Protein AF-A0A257CMU7-F1 (afdb_monomer_lite)

pLDDT: mean 89.23, std 14.99, range [41.25, 98.81]

Secondary structure (DSSP, 8-state):
-BHHHHHHHHHT--GGGEEEEEPPHHHHHHHHHTT--HHHHHHEEETTSTT-TT-TTSPPPSEEEEEETTEEEEEEEEEEEEEEEEHHHHS-HHHHHHHHHTTPPPPEEEEEEEEE---TTTTPBEESSSTT-TT--EEETTSTTGGG-EEPPPGGGTHHHHTT--

Structure (mmCIF, N/CA/C/O backbone):
data_AF-A0A257CMU7-F1
#
_entry.id   AF-A0A257CMU7-F1
#
loop_
_atom_site.group_PDB
_atom_site.id
_atom_site.type_symbol
_atom_site.label_atom_id
_atom_site.label_alt_id
_atom_site.label_comp_id
_atom_site.label_asym_id
_atom_site.label_entity_id
_atom_site.label_seq_id
_atom_site.pdbx_PDB_ins_code
_atom_site.Cartn_x
_atom_site.Cartn_y
_atom_site.Cartn_z
_atom_site.occupancy
_atom_site.B_iso_or_equiv
_atom_site.auth_seq_id
_atom_site.auth_comp_id
_atom_site.auth_asym_id
_atom_site.auth_atom_id
_atom_site.pdbx_PDB_model_num
ATOM 1 N N . MET A 1 1 ? -14.758 2.345 15.480 1.00 87.31 1 MET A N 1
ATOM 2 C CA . MET A 1 1 ? -13.344 2.499 15.888 1.00 87.31 1 MET A CA 1
ATOM 3 C C . MET A 1 1 ? -12.559 3.009 14.691 1.00 87.31 1 MET A C 1
ATOM 5 O O . MET A 1 1 ? -12.845 2.540 13.590 1.00 87.31 1 MET A O 1
ATOM 9 N N . GLN A 1 2 ? -11.647 3.972 14.867 1.00 94.06 2 GLN A N 1
ATOM 10 C CA . GLN A 1 2 ? -10.836 4.467 13.749 1.00 94.06 2 GLN A CA 1
ATOM 11 C C . GLN A 1 2 ? -9.839 3.395 13.312 1.00 94.06 2 GLN A C 1
ATOM 13 O O . GLN A 1 2 ? -9.187 2.763 14.143 1.00 94.06 2 GLN A O 1
ATOM 18 N N . LEU A 1 3 ? -9.734 3.173 12.004 1.00 95.38 3 LEU A N 1
ATOM 19 C CA . LEU A 1 3 ? -8.920 2.100 11.442 1.00 95.38 3 LEU A CA 1
ATOM 20 C C . LEU A 1 3 ? -7.435 2.309 11.747 1.00 95.38 3 LEU A C 1
ATOM 22 O O . LEU A 1 3 ? -6.762 1.383 12.185 1.00 95.38 3 LEU A O 1
ATOM 26 N N . ALA A 1 4 ? -6.925 3.523 11.537 1.00 96.19 4 ALA A N 1
ATOM 27 C CA . ALA A 1 4 ? -5.516 3.820 11.772 1.00 96.19 4 ALA A CA 1
ATOM 28 C C . ALA A 1 4 ? -5.125 3.652 13.251 1.00 96.19 4 ALA A C 1
ATOM 30 O O . ALA A 1 4 ? -4.049 3.136 13.536 1.00 96.19 4 ALA A O 1
ATOM 31 N N . GLU A 1 5 ? -6.007 4.026 14.182 1.00 96.75 5 GLU A N 1
ATOM 32 C CA . GLU A 1 5 ? -5.788 3.855 15.625 1.00 96.75 5 GLU A CA 1
ATOM 33 C C . GLU A 1 5 ? -5.772 2.380 16.029 1.00 96.75 5 GLU A C 1
ATOM 35 O O . GLU A 1 5 ? -4.857 1.958 16.735 1.00 96.75 5 GLU A O 1
ATOM 40 N N . LEU A 1 6 ? -6.725 1.583 15.526 1.00 96.81 6 LEU A N 1
ATOM 41 C CA . LEU A 1 6 ? -6.734 0.134 15.739 1.00 96.81 6 LEU A CA 1
ATOM 42 C C . LEU A 1 6 ? -5.406 -0.488 15.291 1.00 96.81 6 LEU A C 1
ATOM 44 O O . LEU A 1 6 ? -4.767 -1.218 16.044 1.00 96.81 6 LEU A O 1
ATOM 48 N N . ILE A 1 7 ? -4.973 -0.175 14.069 1.00 97.88 7 ILE A N 1
ATOM 49 C CA . ILE A 1 7 ? -3.753 -0.748 13.496 1.00 97.88 7 ILE A CA 1
ATOM 50 C C . ILE A 1 7 ? -2.509 -0.261 14.246 1.00 97.88 7 ILE A C 1
ATOM 52 O O . ILE A 1 7 ? -1.597 -1.052 14.482 1.00 97.88 7 ILE A O 1
ATOM 56 N N . ALA A 1 8 ? -2.473 1.005 14.668 1.00 97.56 8 ALA A N 1
ATOM 57 C CA . ALA A 1 8 ? -1.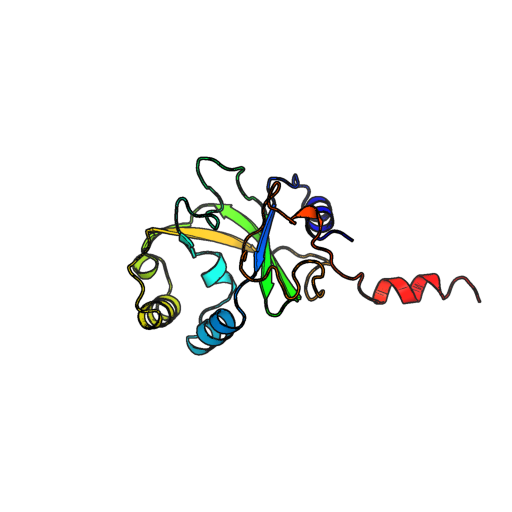395 1.538 15.499 1.00 97.56 8 ALA A CA 1
ATOM 58 C C . ALA A 1 8 ? -1.274 0.786 16.827 1.00 97.56 8 ALA A C 1
ATOM 60 O O . ALA A 1 8 ? -0.163 0.434 17.224 1.00 97.56 8 ALA A O 1
ATOM 61 N N . GLN A 1 9 ? -2.402 0.495 17.479 1.00 97.25 9 GLN A N 1
ATOM 62 C CA . GLN A 1 9 ? -2.438 -0.260 18.727 1.00 97.25 9 GLN A CA 1
ATOM 63 C C . GLN A 1 9 ? -1.992 -1.715 18.528 1.00 97.25 9 GLN A C 1
ATOM 65 O O . GLN A 1 9 ? -1.127 -2.189 19.262 1.00 97.25 9 GLN A O 1
ATOM 70 N N . GLU A 1 10 ? -2.545 -2.417 17.534 1.00 97.25 10 GLU A N 1
ATOM 71 C CA . GLU A 1 10 ? -2.211 -3.823 17.258 1.00 97.25 10 GLU A CA 1
ATOM 72 C C . GLU A 1 10 ? -0.744 -4.001 16.840 1.00 97.25 10 GLU A C 1
ATOM 74 O O . GLU A 1 10 ? -0.099 -4.979 17.218 1.00 97.25 10 GLU A O 1
ATOM 79 N N . CYS A 1 11 ? -0.204 -3.056 16.067 1.00 96.69 11 CYS A N 1
ATOM 80 C CA . CYS A 1 11 ? 1.139 -3.160 15.497 1.00 96.69 11 CYS A CA 1
ATOM 81 C C . CYS A 1 11 ? 2.215 -2.417 16.298 1.00 96.69 11 CYS A C 1
ATOM 83 O O . CYS A 1 11 ? 3.391 -2.538 15.952 1.00 96.69 11 CYS A O 1
ATOM 85 N N . GLN A 1 12 ? 1.831 -1.652 17.326 1.00 97.25 12 GLN A N 1
ATOM 86 C CA . GLN A 1 12 ? 2.715 -0.809 18.140 1.00 97.25 12 GLN A CA 1
ATOM 87 C C . GLN A 1 12 ? 3.559 0.169 17.301 1.00 97.25 12 GLN A C 1
ATOM 89 O O . GLN A 1 12 ? 4.773 0.283 17.472 1.00 97.25 12 GLN A O 1
ATOM 94 N N . VAL A 1 13 ? 2.914 0.883 16.373 1.00 97.00 13 VAL A N 1
ATOM 95 C CA . VAL A 1 13 ? 3.558 1.894 15.511 1.00 97.00 13 VAL A CA 1
ATOM 96 C C . VAL A 1 13 ? 2.852 3.248 15.626 1.00 97.00 13 VAL A C 1
ATOM 98 O O . VAL A 1 13 ? 1.649 3.284 15.885 1.00 97.00 13 VAL A O 1
ATOM 101 N N . PRO A 1 14 ? 3.548 4.379 15.409 1.00 97.44 14 PRO A N 1
ATOM 102 C CA . PRO A 1 14 ? 2.889 5.680 15.364 1.00 97.44 14 PRO A CA 1
ATOM 103 C C . PRO A 1 14 ? 1.956 5.790 14.149 1.00 97.44 14 PRO A C 1
ATOM 105 O O . PRO A 1 14 ? 2.251 5.253 13.081 1.00 97.44 14 PRO A O 1
ATOM 108 N N . LEU A 1 15 ? 0.876 6.572 14.276 1.00 97.25 15 LEU A N 1
ATOM 109 C CA . LEU A 1 15 ? -0.089 6.823 13.191 1.00 97.25 15 LEU A CA 1
ATOM 110 C C . LEU A 1 15 ? 0.578 7.322 11.900 1.00 97.25 15 LEU A C 1
ATOM 112 O O . LEU A 1 15 ? 0.153 6.971 10.803 1.00 97.25 15 LEU A O 1
ATOM 116 N N . ALA A 1 16 ? 1.640 8.122 12.029 1.00 97.38 16 ALA A N 1
ATOM 117 C CA . ALA A 1 16 ? 2.386 8.671 10.899 1.00 97.38 16 ALA A CA 1
ATOM 118 C C . ALA A 1 16 ? 3.066 7.590 10.034 1.00 97.38 16 ALA A C 1
ATOM 120 O O . ALA A 1 16 ? 3.255 7.799 8.838 1.00 97.38 16 ALA A O 1
ATOM 121 N N . ALA A 1 17 ? 3.367 6.424 10.618 1.00 98.00 17 ALA A N 1
ATOM 122 C CA . ALA A 1 17 ? 3.980 5.288 9.935 1.00 98.00 17 ALA A CA 1
ATOM 123 C C . ALA A 1 17 ? 2.951 4.329 9.301 1.00 98.00 17 ALA A C 1
ATOM 125 O O . ALA A 1 17 ? 3.324 3.253 8.823 1.00 98.00 17 ALA A O 1
ATOM 126 N N . ILE A 1 18 ? 1.663 4.695 9.300 1.00 98.50 18 ILE A N 1
ATOM 127 C CA . ILE A 1 18 ? 0.575 3.909 8.714 1.00 98.50 18 ILE A CA 1
ATOM 128 C C . ILE A 1 18 ? 0.096 4.571 7.422 1.00 98.50 18 ILE A C 1
ATOM 130 O O . ILE A 1 18 ? -0.187 5.769 7.370 1.00 98.50 18 ILE A O 1
ATOM 134 N N . MET A 1 19 ? -0.054 3.762 6.378 1.00 98.25 19 MET A N 1
ATOM 135 C CA . MET A 1 19 ? -0.751 4.141 5.153 1.00 98.25 19 MET A CA 1
ATOM 136 C C . MET A 1 19 ? -2.017 3.306 4.998 1.00 98.25 19 MET A C 1
ATOM 138 O O . MET A 1 19 ? -1.981 2.087 5.144 1.00 98.25 19 MET A O 1
ATOM 142 N N . LEU A 1 20 ? -3.116 3.951 4.613 1.00 97.12 20 LEU A N 1
ATOM 143 C CA . LEU A 1 20 ? -4.315 3.272 4.135 1.00 97.12 20 LEU A CA 1
ATOM 144 C C . LEU A 1 20 ? -4.328 3.333 2.606 1.00 97.12 20 LEU A C 1
ATOM 146 O O . LEU A 1 20 ? -4.249 4.422 2.027 1.00 97.12 20 LEU A O 1
ATOM 150 N N . LEU A 1 21 ? -4.399 2.172 1.961 1.00 96.50 21 LEU A N 1
ATOM 151 C CA . LEU A 1 21 ? -4.327 2.026 0.512 1.00 96.50 21 LEU A CA 1
ATOM 152 C C . LEU A 1 21 ? -5.555 1.277 -0.001 1.00 96.50 21 LEU A C 1
ATOM 154 O O . LEU A 1 21 ? -5.720 0.084 0.245 1.00 96.50 21 LEU A O 1
ATOM 158 N N . ARG A 1 22 ? -6.402 1.981 -0.748 1.00 94.25 22 ARG A N 1
ATOM 159 C CA . ARG A 1 22 ? -7.576 1.421 -1.413 1.00 94.25 22 ARG A CA 1
ATOM 160 C C . ARG A 1 22 ? -7.272 1.166 -2.879 1.00 94.25 22 ARG A C 1
ATOM 162 O O . ARG A 1 22 ? -7.030 2.107 -3.638 1.00 94.25 22 ARG A O 1
ATOM 169 N N . HIS A 1 23 ? -7.350 -0.096 -3.281 1.00 93.69 23 HIS A N 1
ATOM 170 C CA . HIS A 1 23 ? -7.262 -0.475 -4.687 1.00 93.69 23 HIS A CA 1
ATOM 171 C C . HIS A 1 23 ? -8.613 -0.290 -5.376 1.00 93.69 23 HIS A C 1
ATOM 173 O O . HIS A 1 23 ? -9.668 -0.472 -4.771 1.00 93.69 23 HIS A O 1
ATOM 179 N N . SER A 1 24 ? -8.589 0.101 -6.651 1.00 89.69 24 SER A N 1
ATOM 180 C CA . SER A 1 24 ? -9.803 0.165 -7.469 1.00 89.69 24 SER A CA 1
ATOM 181 C C . SER A 1 24 ? -10.367 -1.240 -7.670 1.00 89.69 24 SER A C 1
ATOM 183 O O . SER A 1 24 ? -9.622 -2.144 -8.045 1.00 89.69 24 SER A O 1
ATOM 185 N N . ASN A 1 25 ? -11.678 -1.416 -7.489 1.00 89.12 25 ASN A N 1
ATOM 186 C CA . ASN A 1 25 ? -12.335 -2.708 -7.708 1.00 89.12 25 ASN A CA 1
ATOM 187 C C . ASN A 1 25 ? -12.140 -3.193 -9.156 1.00 89.12 25 ASN A C 1
ATOM 189 O O . ASN A 1 25 ? -11.940 -4.383 -9.374 1.00 89.12 25 ASN A O 1
ATOM 193 N N . ALA A 1 26 ? -12.130 -2.273 -10.131 1.00 89.56 26 ALA A N 1
ATOM 194 C CA . ALA A 1 26 ? -11.846 -2.601 -11.529 1.00 89.56 26 ALA A CA 1
ATOM 195 C C . ALA A 1 26 ? -10.425 -3.166 -11.686 1.00 89.56 26 ALA A C 1
ATOM 197 O O . ALA A 1 26 ? -10.263 -4.284 -12.165 1.00 89.56 26 ALA A O 1
ATOM 198 N N . ASN A 1 27 ? -9.414 -2.469 -11.151 1.00 90.12 27 ASN A N 1
ATOM 199 C CA . ASN A 1 27 ? -8.027 -2.940 -11.206 1.00 90.12 27 ASN A CA 1
ATOM 200 C C . ASN A 1 27 ? -7.865 -4.289 -10.501 1.00 90.12 27 ASN A C 1
ATOM 202 O O . ASN A 1 27 ? -7.166 -5.154 -11.005 1.00 90.12 27 ASN A O 1
ATOM 206 N N . VAL A 1 28 ? -8.519 -4.509 -9.356 1.00 93.44 28 VAL A N 1
ATOM 207 C CA . VAL A 1 28 ? -8.463 -5.804 -8.656 1.00 93.44 28 VAL A CA 1
ATOM 208 C C . VAL A 1 28 ? -9.082 -6.926 -9.490 1.00 93.44 28 VAL A C 1
ATOM 210 O O . VAL A 1 28 ? -8.546 -8.035 -9.508 1.00 93.44 28 VAL A O 1
ATOM 213 N N . GLN A 1 29 ? -10.191 -6.668 -10.183 1.00 93.56 29 GLN A N 1
ATOM 214 C CA . GLN A 1 29 ? -10.782 -7.646 -11.096 1.00 93.56 29 GLN A CA 1
ATOM 215 C C . GLN A 1 29 ? -9.838 -7.966 -12.257 1.00 93.56 29 GLN A C 1
ATOM 217 O O . GLN A 1 29 ? -9.646 -9.143 -12.561 1.00 93.56 29 GLN A O 1
ATOM 222 N N . ASP A 1 30 ? -9.208 -6.956 -12.851 1.00 93.12 30 ASP A N 1
ATOM 223 C CA . ASP A 1 30 ? -8.263 -7.142 -13.953 1.00 93.12 30 ASP A CA 1
ATOM 224 C C . ASP A 1 30 ? -6.999 -7.880 -13.499 1.00 93.12 30 ASP A C 1
ATOM 226 O O . ASP A 1 30 ? -6.638 -8.896 -14.088 1.00 93.12 30 ASP A O 1
ATOM 230 N N . LEU A 1 31 ? -6.403 -7.492 -12.369 1.00 93.62 31 LEU A N 1
ATOM 231 C CA . LEU A 1 31 ? -5.282 -8.206 -11.743 1.00 93.62 31 LEU A CA 1
ATOM 232 C C . LEU A 1 31 ? -5.578 -9.704 -11.599 1.00 93.62 31 LEU A C 1
ATOM 234 O O . LEU A 1 31 ? -4.775 -10.546 -12.009 1.00 93.62 31 LEU A O 1
ATOM 238 N N . ARG A 1 32 ? -6.769 -10.043 -11.085 1.00 94.12 32 ARG A N 1
ATOM 239 C CA . ARG A 1 32 ? -7.214 -11.434 -10.927 1.00 94.12 32 ARG A CA 1
ATOM 240 C C . ARG A 1 32 ? -7.334 -12.163 -12.268 1.00 94.12 32 ARG A C 1
ATOM 242 O O . ARG A 1 32 ? -6.962 -13.331 -12.330 1.00 94.12 32 ARG A O 1
ATOM 249 N N . ARG A 1 33 ? -7.789 -11.500 -13.341 1.00 94.75 33 ARG A N 1
ATOM 250 C CA . ARG A 1 33 ? -7.855 -12.089 -14.699 1.00 94.75 33 ARG A CA 1
ATOM 251 C C . ARG A 1 33 ? -6.476 -12.475 -15.236 1.00 94.75 33 ARG A C 1
ATOM 253 O O . ARG A 1 33 ? -6.367 -13.473 -15.941 1.00 94.75 33 ARG A O 1
ATOM 260 N N . HIS A 1 34 ? -5.428 -11.742 -14.863 1.00 94.56 34 HIS A N 1
ATOM 261 C CA . HIS A 1 34 ? -4.048 -12.052 -15.259 1.00 94.56 34 HIS A CA 1
ATOM 262 C C . HIS A 1 34 ? -3.308 -12.980 -14.287 1.00 94.56 34 HIS A C 1
ATOM 264 O O . HIS A 1 34 ? -2.151 -13.320 -14.540 1.00 94.56 34 HIS A O 1
ATOM 270 N N . GLY A 1 35 ? -3.945 -13.405 -13.191 1.00 96.00 35 GLY A N 1
ATOM 271 C CA . GLY A 1 35 ? -3.307 -14.222 -12.157 1.00 96.00 35 GLY A CA 1
ATOM 272 C C . GLY A 1 35 ? -2.334 -13.441 -11.269 1.00 96.00 35 GLY A C 1
ATOM 273 O O . GLY A 1 35 ? -1.441 -14.035 -10.670 1.00 96.00 35 GLY A O 1
ATOM 274 N N . VAL A 1 36 ? -2.485 -12.118 -11.190 1.00 96.81 36 VAL A N 1
ATOM 275 C CA . VAL A 1 36 ? -1.693 -11.251 -10.313 1.00 96.81 36 VAL A CA 1
ATOM 276 C C . VAL A 1 36 ? -2.363 -11.162 -8.948 1.00 96.81 36 VAL A C 1
ATOM 278 O O . VAL A 1 36 ? -3.580 -10.988 -8.847 1.00 96.81 36 VAL A O 1
ATOM 281 N N . SER A 1 37 ? -1.570 -11.259 -7.883 1.00 97.00 37 SER A N 1
ATOM 282 C CA . SER A 1 37 ? -2.085 -11.125 -6.523 1.00 97.00 37 SER A CA 1
ATOM 283 C C . SER A 1 37 ? -2.184 -9.656 -6.092 1.00 97.00 37 SER A C 1
ATOM 285 O O . SER A 1 37 ? -1.450 -8.784 -6.568 1.00 97.00 37 SER A O 1
ATOM 287 N N . VAL A 1 38 ? -3.085 -9.372 -5.148 1.00 97.44 38 VAL A N 1
ATOM 288 C CA . VAL A 1 38 ? -3.218 -8.029 -4.556 1.00 97.44 38 VAL A CA 1
ATOM 289 C C . VAL A 1 38 ? -1.936 -7.638 -3.812 1.00 97.44 38 VAL A C 1
ATOM 291 O O . VAL A 1 38 ? -1.566 -6.465 -3.784 1.00 97.44 38 VAL A O 1
ATOM 294 N N . GLU A 1 39 ? -1.234 -8.612 -3.235 1.00 98.00 39 GLU A N 1
ATOM 295 C CA . GLU A 1 39 ? 0.049 -8.429 -2.561 1.00 98.00 39 GLU A CA 1
ATOM 296 C C . GLU A 1 39 ? 1.136 -7.975 -3.527 1.00 98.00 39 GLU A C 1
ATOM 298 O O . GLU A 1 39 ? 1.823 -7.006 -3.222 1.00 98.00 39 GLU A O 1
ATOM 303 N N . GLU A 1 40 ? 1.270 -8.605 -4.699 1.00 97.94 40 GLU A N 1
ATOM 304 C CA . GLU A 1 40 ? 2.263 -8.175 -5.687 1.00 97.94 40 GLU A CA 1
ATOM 305 C C . GLU A 1 40 ? 1.967 -6.753 -6.185 1.00 97.94 40 GLU A C 1
ATOM 307 O O . GLU A 1 40 ? 2.866 -5.915 -6.242 1.00 97.94 40 GLU A O 1
ATOM 312 N N . TYR A 1 41 ? 0.696 -6.440 -6.448 1.00 97.12 41 TYR A N 1
ATOM 313 C CA . TYR A 1 41 ? 0.281 -5.085 -6.820 1.00 97.12 41 TYR A CA 1
ATOM 314 C C . TYR A 1 41 ? 0.498 -4.047 -5.718 1.00 97.12 41 TYR A C 1
ATOM 316 O O . TYR A 1 41 ? 0.817 -2.894 -5.994 1.00 97.12 41 TYR A O 1
ATOM 324 N N . THR A 1 42 ? 0.387 -4.452 -4.456 1.00 98.06 42 THR A N 1
ATOM 325 C CA . THR A 1 42 ? 0.714 -3.594 -3.311 1.00 98.06 42 THR A CA 1
ATOM 326 C C . THR A 1 42 ? 2.226 -3.455 -3.118 1.00 98.06 42 THR A C 1
ATOM 328 O O . THR A 1 42 ? 2.694 -2.405 -2.683 1.00 98.06 42 THR A O 1
ATOM 331 N N . ALA A 1 43 ? 3.010 -4.482 -3.440 1.00 98.38 43 ALA A N 1
ATOM 332 C CA . ALA A 1 43 ? 4.458 -4.471 -3.276 1.00 98.38 43 ALA A CA 1
ATOM 333 C C . ALA A 1 43 ? 5.149 -3.541 -4.278 1.00 98.38 43 ALA A C 1
ATOM 335 O O . ALA A 1 43 ? 6.161 -2.936 -3.939 1.00 98.38 43 ALA A O 1
ATOM 336 N N . ILE A 1 44 ? 4.622 -3.414 -5.496 1.00 97.94 44 ILE A N 1
ATOM 337 C CA . ILE A 1 44 ? 5.235 -2.610 -6.558 1.00 97.94 44 ILE A CA 1
ATOM 338 C C . ILE A 1 44 ? 4.641 -1.201 -6.543 1.00 97.94 44 ILE A C 1
ATOM 340 O O . ILE A 1 44 ? 3.498 -1.008 -6.947 1.00 97.94 44 ILE A O 1
ATOM 344 N N . GLN A 1 45 ? 5.416 -0.210 -6.095 1.00 97.88 45 GLN A N 1
ATOM 345 C CA . GLN A 1 45 ? 4.968 1.184 -6.009 1.00 97.88 45 GLN A CA 1
ATOM 346 C C . GLN A 1 45 ? 5.879 2.141 -6.788 1.00 97.88 45 GLN A C 1
ATOM 348 O O . GLN A 1 45 ? 7.104 2.003 -6.710 1.00 97.88 45 GLN A O 1
ATOM 353 N N . PRO A 1 46 ? 5.321 3.142 -7.500 1.00 96.69 46 PRO A N 1
ATOM 354 C CA . PRO A 1 46 ? 6.120 4.150 -8.190 1.00 96.69 46 PRO A CA 1
ATOM 355 C C . PRO A 1 46 ? 6.927 4.999 -7.205 1.00 96.69 46 PRO A C 1
ATOM 357 O O . PRO A 1 46 ? 6.373 5.478 -6.208 1.00 96.69 46 PRO A O 1
ATOM 360 N N . ILE A 1 47 ? 8.206 5.213 -7.511 1.00 97.56 47 ILE A N 1
ATOM 361 C CA . ILE A 1 47 ? 9.136 6.024 -6.711 1.00 97.56 47 ILE A CA 1
ATOM 362 C C . ILE A 1 47 ? 8.670 7.485 -6.678 1.00 97.56 47 ILE A C 1
ATOM 364 O O . ILE A 1 47 ? 8.118 7.984 -7.657 1.00 97.56 47 ILE A O 1
ATOM 368 N N . GLU A 1 48 ? 8.853 8.156 -5.533 1.00 96.19 48 GLU A N 1
ATOM 369 C CA . GLU A 1 48 ? 8.507 9.577 -5.325 1.00 96.19 48 GLU A CA 1
ATOM 370 C C . GLU A 1 48 ? 7.019 9.905 -5.555 1.00 96.19 48 GLU A C 1
ATOM 372 O O . GLU A 1 48 ? 6.607 11.057 -5.690 1.00 96.19 48 GLU A O 1
ATOM 377 N N . SER A 1 49 ? 6.163 8.884 -5.538 1.00 95.31 49 SER A N 1
ATOM 378 C CA . SER A 1 49 ? 4.719 9.047 -5.657 1.00 95.31 49 SER A CA 1
ATOM 379 C C . SER A 1 49 ? 4.031 9.045 -4.291 1.00 95.31 49 SER A C 1
ATOM 381 O O . SER A 1 49 ? 4.594 8.676 -3.259 1.00 95.31 49 SER A O 1
ATOM 383 N N . LYS A 1 50 ? 2.737 9.386 -4.254 1.00 94.31 50 LYS A N 1
ATOM 384 C CA . LYS A 1 50 ? 1.929 9.235 -3.029 1.00 94.31 50 LYS A CA 1
ATOM 385 C C . LYS A 1 50 ? 1.924 7.796 -2.481 1.00 94.31 50 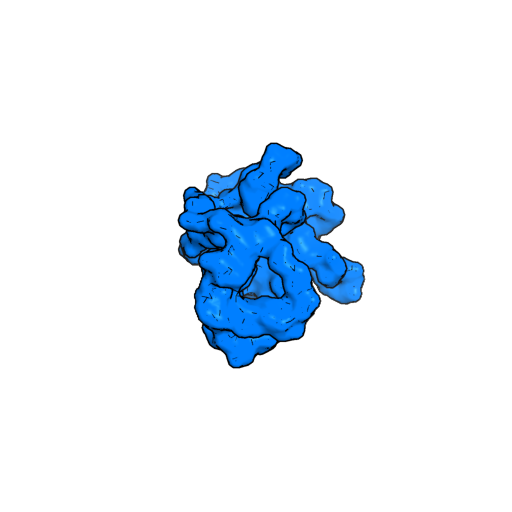LYS A C 1
ATOM 387 O O . LYS A 1 50 ? 1.758 7.631 -1.270 1.00 94.31 50 LYS A O 1
ATOM 392 N N . TYR A 1 51 ? 2.144 6.805 -3.346 1.00 96.44 51 TYR A N 1
ATOM 393 C CA . TYR A 1 51 ? 2.163 5.387 -3.005 1.00 96.44 51 TYR A CA 1
ATOM 394 C C . TYR A 1 51 ? 3.522 4.891 -2.485 1.00 96.44 51 TYR A C 1
ATOM 396 O O . TYR A 1 51 ? 3.575 3.838 -1.864 1.00 96.44 51 TYR A O 1
ATOM 404 N N . ASP A 1 52 ? 4.606 5.648 -2.681 1.00 97.69 52 ASP A N 1
ATOM 405 C CA . ASP A 1 52 ? 5.960 5.239 -2.290 1.00 97.69 52 ASP A CA 1
ATOM 406 C C . ASP A 1 52 ? 6.105 5.147 -0.764 1.00 97.69 52 ASP A C 1
ATOM 408 O O . ASP A 1 52 ? 6.112 6.165 -0.064 1.00 97.69 52 ASP A O 1
ATOM 412 N N . PHE A 1 53 ? 6.226 3.939 -0.216 1.00 98.25 53 PHE A N 1
ATOM 413 C CA . PHE A 1 53 ? 6.323 3.742 1.232 1.00 98.25 53 PHE A CA 1
ATOM 414 C C . PHE A 1 53 ? 7.548 4.437 1.839 1.00 98.25 53 PHE A C 1
ATOM 416 O O . PHE A 1 53 ? 7.470 4.885 2.985 1.00 98.25 53 PHE A O 1
ATOM 423 N N . PHE A 1 54 ? 8.646 4.572 1.085 1.00 97.81 54 PHE A N 1
ATOM 424 C CA . PHE A 1 54 ? 9.892 5.223 1.518 1.00 97.81 54 PHE A CA 1
ATOM 425 C C . PHE A 1 54 ? 10.107 6.562 0.791 1.00 97.81 54 PHE A C 1
ATOM 427 O O . PHE A 1 54 ? 11.234 6.936 0.473 1.00 97.81 54 PHE A O 1
ATOM 434 N N . HIS A 1 55 ? 9.021 7.289 0.520 1.00 96.94 55 HIS A N 1
ATOM 435 C CA . HIS A 1 55 ? 9.076 8.600 -0.123 1.00 96.94 55 HIS A CA 1
ATOM 436 C C . HIS A 1 55 ? 10.056 9.552 0.603 1.00 96.94 55 HIS A C 1
ATOM 438 O O . HIS A 1 55 ? 9.905 9.758 1.807 1.00 96.94 55 HIS A O 1
ATOM 444 N N . PRO A 1 56 ? 10.989 10.223 -0.103 1.00 95.75 56 PRO A N 1
ATOM 445 C CA . PRO A 1 56 ? 12.106 10.951 0.518 1.00 95.75 56 PRO A CA 1
ATOM 446 C C . PRO A 1 56 ? 11.688 12.152 1.381 1.00 95.75 56 PRO A C 1
ATOM 448 O O . PRO A 1 56 ? 12.413 12.559 2.283 1.00 95.75 56 PRO A O 1
ATOM 451 N N . HIS A 1 57 ? 10.515 12.727 1.109 1.00 95.12 57 HIS A N 1
ATOM 452 C CA . HIS A 1 57 ? 9.991 13.905 1.818 1.00 95.12 57 HIS A CA 1
ATOM 453 C C . HIS A 1 57 ? 8.762 13.624 2.696 1.00 95.12 57 HIS A C 1
ATOM 455 O O . HIS A 1 57 ? 8.020 14.547 3.026 1.00 95.12 57 HIS A O 1
ATOM 461 N N . LYS A 1 58 ? 8.469 12.357 3.007 1.00 94.19 58 LYS A N 1
ATOM 462 C CA . LYS A 1 58 ? 7.331 11.983 3.862 1.00 94.19 58 LYS A CA 1
ATOM 463 C C . LYS A 1 58 ? 7.785 10.983 4.910 1.00 94.19 58 LYS A C 1
ATOM 465 O O . LYS A 1 58 ? 8.781 10.296 4.715 1.00 94.19 58 LYS A O 1
ATOM 470 N N . GLU A 1 59 ? 7.009 10.873 5.984 1.00 95.56 59 GLU A N 1
ATOM 471 C CA . GLU A 1 59 ? 7.229 9.830 6.981 1.00 95.56 59 GLU A CA 1
ATOM 472 C C . GLU A 1 59 ? 7.245 8.449 6.316 1.00 95.56 59 GLU A C 1
ATOM 474 O O . GLU A 1 59 ? 6.425 8.145 5.431 1.00 95.56 59 GLU A O 1
ATOM 479 N N . ARG A 1 60 ? 8.202 7.627 6.749 1.00 97.06 60 ARG A N 1
ATOM 480 C CA . ARG A 1 60 ? 8.363 6.262 6.266 1.00 97.06 60 ARG A CA 1
ATOM 481 C C . ARG A 1 60 ? 7.171 5.423 6.709 1.00 97.06 60 ARG A C 1
ATOM 483 O O . ARG A 1 60 ? 6.807 5.394 7.880 1.00 97.06 60 ARG A O 1
ATOM 490 N N . ILE A 1 61 ? 6.585 4.693 5.769 1.00 98.44 61 ILE A N 1
ATOM 491 C CA . ILE A 1 61 ? 5.485 3.779 6.068 1.00 98.44 61 ILE A CA 1
ATOM 492 C C . ILE A 1 61 ? 6.054 2.449 6.543 1.00 98.44 61 ILE A C 1
ATOM 494 O O . ILE A 1 61 ? 6.815 1.796 5.830 1.00 98.44 61 ILE A O 1
ATOM 498 N N . HIS A 1 62 ? 5.665 2.050 7.750 1.00 98.50 62 HIS A N 1
ATOM 499 C CA . HIS A 1 62 ? 5.982 0.746 8.326 1.00 98.50 62 HIS A CA 1
ATOM 500 C C . HIS A 1 62 ? 4.837 -0.241 8.136 1.00 98.50 62 HIS A C 1
ATOM 502 O O . HIS A 1 62 ? 5.097 -1.425 7.935 1.00 98.50 62 HIS A O 1
ATOM 508 N N . ILE A 1 63 ? 3.588 0.235 8.174 1.00 98.75 63 ILE A N 1
ATOM 509 C CA . ILE A 1 63 ? 2.398 -0.590 7.965 1.00 98.75 63 ILE A CA 1
ATOM 510 C C . ILE A 1 63 ? 1.560 -0.012 6.827 1.00 98.75 63 ILE A C 1
ATOM 512 O O . ILE A 1 63 ? 1.156 1.149 6.873 1.00 98.75 63 ILE A O 1
ATOM 516 N N . VAL A 1 64 ? 1.249 -0.834 5.828 1.00 98.75 64 VAL A N 1
ATOM 517 C CA . VAL A 1 64 ? 0.249 -0.514 4.803 1.00 98.75 64 VAL A CA 1
ATOM 518 C C . VAL A 1 64 ? -0.992 -1.369 5.020 1.00 98.75 64 VAL A C 1
ATOM 520 O O . VAL A 1 64 ? -0.914 -2.593 5.086 1.00 98.75 64 VAL A O 1
ATOM 523 N N . VAL A 1 65 ? -2.148 -0.727 5.144 1.00 98.31 65 VAL A N 1
ATOM 524 C CA . VAL A 1 65 ? -3.448 -1.389 5.260 1.00 98.31 65 VAL A CA 1
ATOM 525 C C . VAL A 1 65 ? -4.095 -1.392 3.887 1.00 98.31 65 VAL A C 1
ATOM 527 O O . VAL A 1 65 ? -4.449 -0.334 3.365 1.00 98.31 65 VAL A O 1
ATOM 530 N N . VAL A 1 66 ? -4.235 -2.577 3.299 1.00 98.00 66 VAL A N 1
ATOM 531 C CA . VAL A 1 66 ? -4.812 -2.740 1.964 1.00 98.00 66 VAL A CA 1
ATOM 532 C C . VAL A 1 66 ? -6.316 -2.937 2.066 1.00 98.00 66 VAL A C 1
ATOM 534 O O . VAL A 1 66 ? -6.800 -3.757 2.848 1.00 98.00 66 VAL A O 1
ATOM 537 N N . ILE A 1 67 ? -7.047 -2.196 1.243 1.00 95.44 67 ILE A N 1
ATOM 538 C CA . ILE A 1 67 ? -8.504 -2.171 1.183 1.00 95.44 67 ILE A CA 1
ATOM 539 C C . ILE A 1 67 ? -8.926 -2.556 -0.236 1.00 95.44 67 ILE A C 1
ATOM 541 O O . ILE A 1 67 ? -8.436 -1.985 -1.215 1.00 95.44 67 ILE A O 1
ATOM 545 N N . VAL A 1 68 ? -9.845 -3.512 -0.337 1.00 94.19 68 VAL A N 1
ATOM 546 C CA . VAL A 1 68 ? -10.396 -4.041 -1.592 1.00 94.19 68 VAL A CA 1
ATOM 547 C C . VAL A 1 68 ? -11.897 -4.213 -1.415 1.00 94.19 68 VAL A C 1
ATOM 549 O O . VAL A 1 68 ? -12.323 -4.737 -0.391 1.00 94.19 68 VAL A O 1
ATOM 552 N N . ASP A 1 69 ? -12.699 -3.780 -2.390 1.00 91.19 69 ASP A N 1
ATOM 553 C CA . ASP A 1 69 ? -14.165 -3.901 -2.341 1.00 91.19 69 ASP A CA 1
ATOM 554 C C . ASP A 1 69 ? -14.777 -3.311 -1.047 1.00 91.19 69 ASP A C 1
ATOM 556 O O . ASP A 1 69 ? -15.742 -3.832 -0.493 1.00 91.19 69 ASP A O 1
ATOM 560 N N . ASP A 1 70 ? -14.179 -2.221 -0.545 1.00 90.50 70 ASP A N 1
ATOM 561 C CA . ASP A 1 70 ? -14.523 -1.551 0.724 1.00 90.50 70 ASP A CA 1
ATOM 562 C C . ASP A 1 70 ? -14.435 -2.446 1.974 1.00 90.50 70 ASP A C 1
ATOM 564 O O . ASP A 1 70 ? -14.987 -2.136 3.034 1.00 90.50 70 ASP A O 1
ATOM 568 N N . LEU A 1 71 ? -13.683 -3.540 1.872 1.00 93.62 71 LEU A N 1
ATOM 569 C CA . LEU A 1 71 ? -13.312 -4.418 2.970 1.00 93.62 71 LEU A CA 1
ATOM 570 C C . LEU A 1 71 ? -11.810 -4.302 3.232 1.00 93.62 71 LEU A C 1
ATOM 572 O O . LEU A 1 71 ? -11.007 -4.127 2.309 1.00 93.62 71 LEU A O 1
ATOM 576 N N . ILE A 1 72 ? -11.405 -4.433 4.494 1.00 96.19 72 ILE A N 1
ATOM 577 C CA . ILE A 1 72 ? -9.987 -4.585 4.827 1.00 96.19 72 ILE A CA 1
ATOM 578 C C . ILE A 1 72 ? -9.511 -5.925 4.274 1.00 96.19 72 ILE A C 1
ATOM 580 O O . ILE A 1 72 ? -9.911 -6.982 4.760 1.00 96.19 72 ILE A O 1
ATOM 584 N N . PHE A 1 73 ? -8.633 -5.885 3.276 1.00 97.00 73 PHE A N 1
ATOM 585 C CA . PHE A 1 73 ? -8.000 -7.085 2.753 1.00 97.00 73 PHE A CA 1
ATOM 586 C C . PHE A 1 73 ? -6.999 -7.618 3.775 1.00 97.00 73 PHE A C 1
ATOM 588 O O . PHE A 1 73 ? -7.163 -8.727 4.285 1.00 97.00 73 PHE A O 1
ATOM 595 N N . ARG A 1 74 ? -5.975 -6.813 4.094 1.00 97.88 74 ARG A N 1
ATOM 596 C CA . ARG A 1 74 ? -4.936 -7.167 5.068 1.00 97.88 74 ARG A CA 1
ATOM 597 C C . ARG A 1 74 ? -3.999 -5.989 5.379 1.00 97.88 74 ARG A C 1
ATOM 599 O O . ARG A 1 74 ? -3.670 -5.230 4.464 1.00 97.88 74 ARG A O 1
ATOM 606 N N . PRO A 1 75 ? -3.513 -5.851 6.625 1.00 98.38 75 PRO A N 1
ATOM 607 C CA . PRO A 1 75 ? -2.332 -5.050 6.926 1.00 98.38 75 PRO A CA 1
ATOM 608 C C . PRO A 1 75 ? -1.030 -5.807 6.627 1.00 98.38 75 PRO A C 1
ATOM 610 O O . PRO A 1 75 ? -0.873 -6.978 6.974 1.00 98.38 75 PRO A O 1
ATOM 613 N N . PHE A 1 76 ? -0.068 -5.116 6.027 1.00 98.81 76 PHE A N 1
ATOM 614 C CA . PHE A 1 76 ? 1.276 -5.624 5.776 1.00 98.81 76 PHE A CA 1
ATOM 615 C C . PHE A 1 76 ? 2.312 -4.757 6.475 1.00 98.81 76 PHE A C 1
ATOM 617 O O . PHE A 1 76 ? 2.244 -3.528 6.416 1.00 98.81 76 PHE A O 1
ATOM 624 N N . ARG A 1 77 ? 3.313 -5.398 7.078 1.00 98.69 77 ARG A N 1
ATOM 625 C CA . ARG A 1 77 ? 4.552 -4.737 7.480 1.00 98.69 77 ARG A CA 1
ATOM 626 C C . ARG A 1 77 ? 5.455 -4.579 6.262 1.00 98.69 77 ARG A C 1
ATOM 628 O O . ARG A 1 77 ? 5.753 -5.560 5.584 1.00 98.69 77 ARG A O 1
ATOM 635 N N . VAL A 1 78 ? 5.917 -3.357 6.027 1.00 98.62 78 VAL A N 1
ATOM 636 C CA . VAL A 1 78 ? 6.899 -3.017 4.992 1.00 98.62 78 VAL A CA 1
ATOM 637 C C . VAL A 1 78 ? 8.295 -3.191 5.587 1.00 98.62 78 VAL A C 1
ATOM 639 O O . VAL A 1 78 ? 8.724 -2.390 6.417 1.00 98.62 78 VAL A O 1
ATOM 642 N N . THR A 1 79 ? 9.006 -4.251 5.206 1.00 97.75 79 THR A N 1
ATOM 643 C CA . THR A 1 79 ? 10.291 -4.610 5.839 1.00 97.75 79 THR A CA 1
ATOM 644 C C . THR A 1 79 ? 11.503 -4.039 5.103 1.00 97.75 79 THR A C 1
ATOM 646 O O . THR A 1 79 ? 12.533 -3.783 5.723 1.00 97.75 79 THR A O 1
ATOM 649 N N . GLY A 1 80 ? 11.385 -3.757 3.805 1.00 97.88 80 GLY A N 1
ATOM 650 C CA . GLY A 1 80 ? 12.484 -3.225 3.000 1.00 97.88 80 GLY A CA 1
ATOM 651 C C . GLY A 1 80 ? 12.149 -3.131 1.516 1.00 97.88 80 GLY A C 1
ATOM 652 O O . GLY A 1 80 ? 11.024 -3.416 1.108 1.00 97.88 80 GLY A O 1
ATOM 653 N N . ILE A 1 81 ? 13.139 -2.729 0.721 1.00 98.38 81 ILE A N 1
ATOM 654 C CA . ILE A 1 81 ? 13.083 -2.734 -0.745 1.00 98.38 81 ILE A CA 1
ATOM 655 C C . ILE A 1 81 ? 13.796 -4.002 -1.226 1.00 98.38 81 ILE A C 1
ATOM 657 O O . ILE A 1 81 ? 14.942 -4.235 -0.853 1.00 98.38 81 ILE A O 1
ATOM 661 N N . GLU A 1 82 ? 13.118 -4.815 -2.033 1.00 98.06 82 GLU A N 1
ATOM 662 C CA . GLU A 1 82 ? 13.674 -6.030 -2.647 1.00 98.06 82 GLU A CA 1
ATOM 663 C C . GLU A 1 82 ? 14.360 -5.721 -3.979 1.00 98.06 82 GLU A C 1
ATOM 665 O O . GLU A 1 82 ? 15.392 -6.303 -4.300 1.00 98.06 82 GLU A O 1
ATOM 670 N N . ALA A 1 83 ? 13.777 -4.809 -4.761 1.00 98.00 83 ALA A N 1
ATOM 671 C CA . ALA A 1 83 ? 14.284 -4.420 -6.069 1.00 98.00 83 ALA A CA 1
ATOM 672 C C . ALA A 1 83 ? 13.814 -3.013 -6.459 1.00 98.00 83 ALA A C 1
ATOM 674 O O . ALA A 1 83 ? 12.734 -2.570 -6.059 1.00 98.00 83 ALA A O 1
ATOM 675 N N . GLU A 1 84 ? 14.594 -2.348 -7.308 1.00 98.25 84 GLU A N 1
ATOM 676 C CA . GLU A 1 84 ? 14.211 -1.123 -8.011 1.00 98.25 84 GLU A CA 1
ATOM 677 C C . GLU A 1 84 ? 14.319 -1.346 -9.520 1.00 98.25 84 GLU A C 1
ATOM 679 O O . GLU A 1 84 ? 15.151 -2.119 -9.996 1.00 98.25 84 GLU A O 1
ATOM 684 N N . GLY A 1 85 ? 13.463 -0.683 -10.287 1.00 97.25 85 GLY A N 1
ATOM 685 C CA . GLY A 1 85 ? 13.464 -0.780 -11.739 1.00 97.25 85 GLY A CA 1
ATOM 686 C C . GLY A 1 85 ? 12.147 -0.293 -12.308 1.00 97.25 85 GLY A C 1
ATOM 687 O O . GLY A 1 85 ? 11.437 0.473 -11.671 1.00 97.25 85 GLY A O 1
ATOM 688 N N . THR A 1 86 ? 11.788 -0.738 -13.502 1.00 96.25 86 THR A N 1
ATOM 689 C CA . THR A 1 86 ? 10.437 -0.492 -14.017 1.00 96.25 86 THR A CA 1
ATOM 690 C C . THR A 1 86 ? 9.477 -1.560 -13.519 1.00 96.25 86 THR A C 1
ATOM 692 O O . THR A 1 86 ? 9.887 -2.680 -13.211 1.00 96.25 86 THR A O 1
ATOM 695 N N . GLU A 1 87 ? 8.182 -1.263 -13.524 1.00 92.38 87 GLU A N 1
ATOM 696 C CA . GLU A 1 87 ? 7.138 -2.269 -13.288 1.00 92.38 87 GLU A CA 1
ATOM 697 C C . GLU A 1 87 ? 7.256 -3.506 -14.206 1.00 92.38 87 GLU A C 1
ATOM 699 O O . GLU A 1 87 ? 6.882 -4.609 -13.809 1.00 92.38 87 GLU A O 1
ATOM 704 N N . PHE A 1 88 ? 7.882 -3.364 -15.382 1.00 93.12 88 PHE A N 1
ATOM 705 C CA . PHE A 1 88 ? 8.178 -4.482 -16.277 1.00 93.12 88 PHE A CA 1
ATOM 706 C C . PHE A 1 88 ? 9.410 -5.304 -15.863 1.00 93.12 88 PHE A C 1
ATOM 708 O O . PHE A 1 88 ? 9.439 -6.517 -16.075 1.00 93.12 88 PHE A O 1
ATOM 715 N N . SER A 1 89 ? 10.427 -4.682 -15.263 1.00 95.19 89 SER A N 1
ATOM 716 C CA . SER A 1 89 ? 11.658 -5.383 -14.876 1.00 95.19 89 SER A CA 1
ATOM 717 C C . SER A 1 89 ? 11.571 -6.065 -13.509 1.00 95.19 89 SER A C 1
ATOM 719 O O . SER A 1 89 ? 12.299 -7.025 -13.284 1.00 95.19 89 SER A O 1
ATOM 721 N N . ILE A 1 90 ? 10.698 -5.594 -12.609 1.00 96.88 90 ILE A N 1
ATOM 722 C CA . ILE A 1 90 ? 10.596 -6.106 -11.224 1.00 96.88 90 ILE A CA 1
ATOM 723 C C . ILE A 1 90 ? 9.300 -6.878 -10.929 1.00 96.88 90 ILE A C 1
ATOM 725 O O . ILE A 1 90 ? 9.179 -7.509 -9.874 1.00 96.88 90 ILE A O 1
ATOM 729 N N . GLY A 1 91 ? 8.318 -6.815 -11.830 1.00 95.38 91 GLY A N 1
ATOM 730 C CA . GLY A 1 91 ? 7.073 -7.575 -11.734 1.00 95.38 91 GLY A CA 1
ATOM 731 C C . GLY A 1 91 ? 7.209 -9.009 -12.243 1.00 95.38 91 GLY A C 1
ATOM 732 O O . GLY A 1 91 ? 8.060 -9.316 -13.085 1.00 95.38 91 GLY A O 1
ATOM 733 N N . SER A 1 92 ? 6.333 -9.891 -11.758 1.00 96.75 92 SER A N 1
ATOM 734 C CA . SER A 1 92 ? 6.143 -11.219 -12.336 1.00 96.75 92 SER A CA 1
ATOM 735 C C . SER A 1 92 ? 5.705 -11.143 -13.805 1.00 96.75 92 SER A C 1
ATOM 737 O O . SER A 1 92 ? 5.284 -10.105 -14.320 1.00 96.75 92 SER A O 1
ATOM 739 N N . GLU A 1 93 ? 5.761 -12.272 -14.510 1.00 95.69 93 GLU A N 1
ATOM 740 C CA . GLU A 1 93 ? 5.236 -12.352 -15.876 1.00 95.69 93 GLU A CA 1
ATOM 741 C C . GLU A 1 93 ? 3.729 -12.049 -15.946 1.00 95.69 93 GLU A C 1
ATOM 743 O O . GLU A 1 93 ? 3.268 -11.387 -16.876 1.00 95.69 93 GLU A O 1
ATOM 748 N N . ALA A 1 94 ? 2.957 -12.485 -14.948 1.00 95.62 94 ALA A N 1
ATOM 749 C CA . ALA A 1 94 ? 1.550 -12.118 -14.810 1.00 95.62 94 ALA A CA 1
ATOM 750 C C . ALA A 1 94 ? 1.385 -10.598 -14.660 1.00 95.62 94 ALA A C 1
ATOM 752 O O . ALA A 1 94 ? 0.580 -9.994 -15.371 1.00 95.62 94 ALA A O 1
ATOM 753 N N . PHE A 1 95 ? 2.206 -9.974 -13.808 1.00 95.12 95 PHE A N 1
ATOM 754 C CA . PHE A 1 95 ? 2.190 -8.530 -13.583 1.00 95.12 95 PHE A CA 1
ATOM 755 C C . PHE A 1 95 ? 2.495 -7.741 -14.855 1.00 95.12 95 PHE A C 1
ATOM 757 O O . PHE A 1 95 ? 1.797 -6.786 -15.189 1.00 95.12 95 PHE A O 1
ATOM 764 N N . ARG A 1 96 ? 3.516 -8.173 -15.603 1.00 93.88 96 ARG A N 1
ATOM 765 C CA . ARG A 1 96 ? 3.891 -7.573 -16.887 1.00 93.88 96 ARG A CA 1
ATOM 766 C C . ARG A 1 96 ? 2.747 -7.589 -17.891 1.00 93.88 96 ARG A C 1
ATOM 768 O O . ARG A 1 96 ? 2.518 -6.578 -18.548 1.00 93.88 96 ARG A O 1
ATOM 775 N N . ARG A 1 97 ? 2.041 -8.720 -18.007 1.00 92.38 97 ARG A N 1
ATOM 776 C CA . ARG A 1 97 ? 0.890 -8.858 -18.911 1.00 92.38 97 ARG A CA 1
ATOM 777 C C . ARG A 1 97 ? -0.219 -7.886 -18.523 1.00 92.38 97 ARG A C 1
ATOM 779 O O . ARG A 1 97 ? -0.615 -7.081 -19.359 1.00 92.38 97 ARG A O 1
ATOM 786 N N . PHE A 1 98 ? -0.594 -7.862 -17.244 1.00 92.31 98 PHE A N 1
ATOM 787 C CA . PHE A 1 98 ? -1.551 -6.890 -16.708 1.00 92.31 98 PHE A CA 1
ATOM 788 C C . PHE A 1 98 ? -1.156 -5.436 -17.039 1.00 92.31 98 PHE A C 1
ATOM 790 O O . PHE A 1 98 ? -1.948 -4.683 -17.597 1.00 92.31 98 PHE A O 1
ATOM 797 N N . LYS A 1 99 ? 0.098 -5.042 -16.781 1.00 91.62 99 LYS A N 1
ATOM 798 C CA . LYS A 1 99 ? 0.580 -3.677 -17.052 1.00 91.62 99 LYS A CA 1
ATOM 799 C C . LYS A 1 99 ? 0.657 -3.319 -18.533 1.00 91.62 99 LYS A C 1
ATOM 801 O O . LYS A 1 99 ? 0.493 -2.151 -18.875 1.00 91.62 99 LYS A O 1
ATOM 806 N N . SER A 1 100 ? 0.924 -4.290 -19.406 1.00 88.31 100 SER A N 1
ATOM 807 C CA . SER A 1 100 ? 0.992 -4.050 -20.851 1.00 88.31 100 SER A CA 1
ATOM 808 C C . SER A 1 100 ? -0.363 -3.65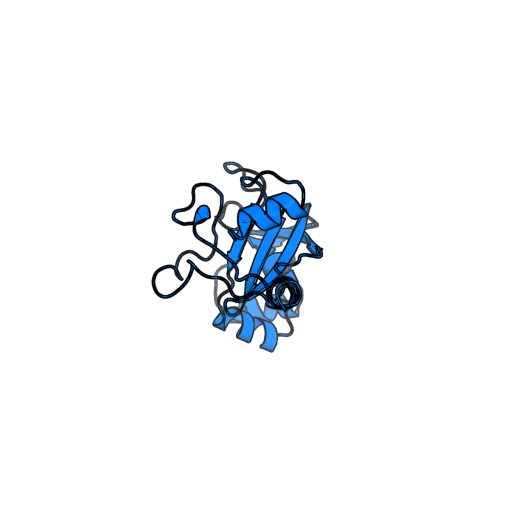7 -21.448 1.00 88.31 100 SER A C 1
ATOM 810 O O . SER A 1 100 ? -0.403 -2.871 -22.392 1.00 88.31 100 SER A O 1
ATOM 812 N N . GLU A 1 101 ? -1.465 -4.121 -20.854 1.00 85.12 101 GLU A N 1
ATOM 813 C CA . GLU A 1 101 ? -2.827 -3.803 -21.296 1.00 85.12 101 GLU A CA 1
ATOM 814 C C . GLU A 1 101 ? -3.293 -2.407 -20.856 1.00 85.12 101 GLU A C 1
ATOM 816 O O . GLU A 1 101 ? -4.104 -1.787 -21.540 1.00 85.12 101 GLU A O 1
ATOM 821 N N . GLU A 1 102 ? -2.720 -1.850 -19.781 1.00 80.62 102 GLU A N 1
ATOM 822 C CA . GLU A 1 102 ? -3.002 -0.471 -19.347 1.00 80.62 102 GLU A CA 1
ATOM 823 C C . GLU A 1 102 ? -2.429 0.595 -20.310 1.00 80.62 102 GLU A C 1
ATOM 825 O O . GLU A 1 102 ? -2.736 1.780 -20.168 1.00 80.62 102 GLU A O 1
ATOM 830 N N . ASN A 1 103 ? -1.594 0.195 -21.283 1.00 72.75 103 ASN A N 1
ATOM 831 C CA . ASN A 1 103 ? -0.939 1.055 -22.281 1.00 72.75 103 ASN A CA 1
ATOM 832 C C . ASN A 1 103 ? -0.285 2.319 -21.676 1.00 72.75 103 ASN A C 1
ATOM 834 O O . ASN A 1 103 ? -0.255 3.401 -22.270 1.00 72.75 103 ASN A O 1
ATOM 838 N N . SER A 1 104 ? 0.221 2.187 -20.447 1.00 75.38 104 SER A N 1
ATOM 839 C CA . SER A 1 104 ? 0.874 3.258 -19.705 1.00 75.38 104 SER A CA 1
ATOM 840 C C . SER A 1 104 ? 2.378 3.258 -19.960 1.00 75.38 104 SER A C 1
ATOM 842 O O . SER A 1 104 ? 2.998 2.201 -20.081 1.00 75.38 104 SER A O 1
ATOM 844 N N . LYS A 1 105 ? 2.994 4.447 -19.977 1.00 84.12 105 LYS A N 1
ATOM 845 C CA . LYS A 1 105 ? 4.460 4.560 -19.983 1.00 84.12 105 LYS A CA 1
ATOM 846 C C . LYS A 1 105 ? 5.047 3.817 -18.773 1.00 84.12 105 LYS A C 1
ATOM 848 O O . LYS A 1 105 ? 4.449 3.925 -17.706 1.00 84.12 105 LYS A O 1
ATOM 853 N N . PRO A 1 106 ? 6.202 3.140 -18.911 1.00 89.94 106 PRO A N 1
ATOM 854 C CA . PRO A 1 106 ? 6.871 2.511 -17.780 1.00 89.94 106 PRO A CA 1
ATOM 855 C C . PRO A 1 106 ? 7.198 3.529 -16.686 1.00 89.94 106 PRO A C 1
ATOM 857 O O . PRO A 1 106 ? 7.851 4.542 -16.950 1.00 89.94 106 PRO A O 1
ATOM 860 N N . TRP A 1 107 ? 6.778 3.238 -15.461 1.00 92.62 107 TRP A N 1
ATOM 861 C CA . TRP A 1 107 ? 7.148 4.000 -14.273 1.00 92.62 107 TRP A CA 1
ATOM 862 C C . TRP A 1 107 ? 8.370 3.381 -13.603 1.00 92.62 107 TRP A C 1
ATOM 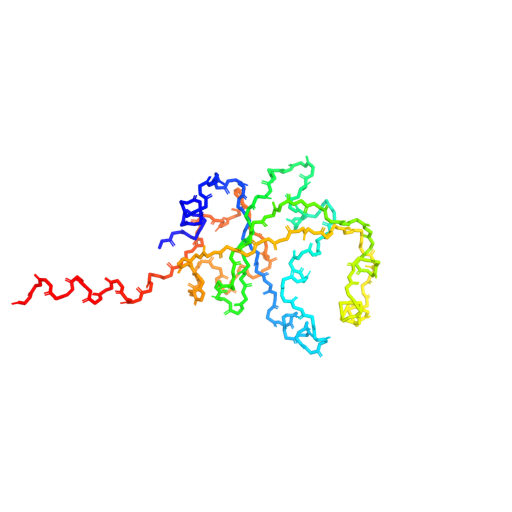864 O O . TRP A 1 107 ? 8.522 2.157 -13.578 1.00 92.62 107 TRP A O 1
ATOM 874 N N . LEU A 1 108 ? 9.231 4.232 -13.039 1.00 97.19 108 LEU A N 1
ATOM 875 C CA . LEU A 1 108 ? 10.265 3.786 -12.114 1.00 97.19 108 LEU A CA 1
ATOM 876 C C . LEU A 1 108 ? 9.606 3.442 -10.772 1.00 97.19 108 LEU A C 1
ATOM 878 O O . LEU A 1 108 ? 8.884 4.254 -10.189 1.00 97.19 108 LEU A O 1
ATOM 882 N N . CYS A 1 109 ? 9.856 2.232 -10.298 1.00 97.94 109 CYS A N 1
ATOM 883 C CA . CYS A 1 109 ? 9.165 1.598 -9.192 1.00 97.94 109 CYS A CA 1
ATOM 884 C C . CYS A 1 109 ? 10.145 0.919 -8.230 1.00 97.94 109 CYS A C 1
ATOM 886 O O . CYS A 1 109 ? 11.244 0.498 -8.599 1.00 97.94 109 CYS A O 1
ATOM 888 N N . ARG A 1 110 ? 9.681 0.755 -6.992 1.00 98.25 110 ARG A N 1
ATOM 889 C CA . ARG A 1 110 ? 10.247 -0.136 -5.977 1.00 98.25 110 ARG A CA 1
ATOM 890 C C . ARG A 1 110 ? 9.337 -1.331 -5.795 1.00 98.25 110 ARG A C 1
ATOM 892 O O . ARG A 1 110 ? 8.122 -1.164 -5.718 1.00 98.25 110 ARG A O 1
ATOM 899 N N . ARG A 1 111 ? 9.930 -2.511 -5.654 1.00 98.44 111 ARG A N 1
ATOM 900 C CA . ARG A 1 111 ? 9.265 -3.688 -5.103 1.00 98.44 111 ARG A CA 1
ATOM 901 C C . ARG A 1 111 ? 9.611 -3.766 -3.624 1.00 98.44 111 ARG A C 1
ATOM 903 O O . ARG A 1 111 ? 10.772 -3.946 -3.267 1.00 98.44 111 ARG A O 1
ATOM 910 N N . PHE A 1 112 ? 8.614 -3.592 -2.772 1.00 98.62 112 PHE A N 1
ATOM 911 C CA . PHE A 1 112 ? 8.750 -3.681 -1.327 1.00 98.62 112 PHE A CA 1
ATOM 912 C C . PHE A 1 112 ? 8.513 -5.106 -0.840 1.00 98.62 112 PHE A C 1
ATOM 914 O O . PHE A 1 112 ? 7.604 -5.788 -1.308 1.00 98.62 112 PHE A O 1
ATOM 921 N N . SER A 1 113 ? 9.290 -5.519 0.156 1.00 98.38 113 SER A N 1
ATOM 922 C CA . SER A 1 113 ? 9.035 -6.760 0.876 1.00 98.38 113 SER A CA 1
ATOM 923 C C . SER A 1 113 ? 7.895 -6.535 1.868 1.00 98.38 113 SER A C 1
ATOM 925 O O . SER A 1 113 ? 7.968 -5.650 2.731 1.00 98.38 113 SER A O 1
ATOM 927 N N . LEU A 1 114 ? 6.813 -7.299 1.701 1.00 98.62 114 LEU A N 1
ATOM 928 C CA . LEU A 1 114 ? 5.580 -7.167 2.473 1.00 98.62 114 LEU A CA 1
ATOM 929 C C . LEU A 1 114 ? 5.336 -8.420 3.306 1.00 98.62 114 LEU A C 1
ATOM 931 O O . LEU A 1 114 ? 5.058 -9.495 2.777 1.00 98.62 114 LEU A O 1
ATOM 935 N N . GLN A 1 115 ? 5.374 -8.268 4.626 1.00 98.50 115 GLN A N 1
ATOM 936 C CA . GLN A 1 115 ? 5.034 -9.338 5.554 1.00 98.50 115 GLN A CA 1
ATOM 937 C C . GLN A 1 115 ? 3.567 -9.196 5.993 1.00 98.50 115 GLN A C 1
ATOM 939 O O . GLN A 1 115 ? 3.220 -8.170 6.584 1.00 98.50 115 GLN A O 1
ATOM 944 N N . PRO A 1 116 ? 2.691 -10.189 5.746 1.00 98.25 116 PRO A N 1
ATOM 945 C CA . PRO A 1 116 ? 1.307 -10.137 6.207 1.00 98.25 116 PRO A CA 1
ATOM 946 C C . PRO A 1 116 ? 1.247 -10.109 7.736 1.00 98.25 116 PRO A C 1
ATOM 948 O O . PRO A 1 116 ? 1.956 -10.866 8.400 1.00 98.25 116 PRO A O 1
ATOM 951 N N . LEU A 1 117 ? 0.376 -9.266 8.290 1.00 98.00 117 LEU A N 1
ATOM 952 C CA . LEU A 1 117 ? 0.122 -9.200 9.725 1.00 98.00 117 LEU A CA 1
ATOM 953 C C . LEU A 1 117 ? -1.272 -9.743 10.061 1.00 98.00 117 LEU A C 1
ATOM 955 O O . LEU A 1 117 ? -2.225 -9.495 9.312 1.00 98.00 117 LEU A O 1
ATOM 959 N N . PRO A 1 118 ? -1.419 -10.464 11.186 1.00 96.50 118 PRO A N 1
ATOM 960 C CA . PRO A 1 118 ? -2.734 -10.718 11.750 1.00 96.50 118 PRO A CA 1
ATOM 961 C C . PRO A 1 118 ? -3.337 -9.394 12.229 1.00 96.50 118 PRO A C 1
ATOM 963 O O . PRO A 1 118 ? -2.623 -8.511 12.697 1.00 96.50 118 PRO A O 1
ATOM 966 N N . SER A 1 119 ? -4.652 -9.255 12.109 1.00 96.44 119 SER A N 1
ATOM 967 C CA . SER A 1 119 ? -5.377 -8.094 12.618 1.00 96.44 119 SER A CA 1
ATOM 968 C C . SER A 1 119 ? -6.845 -8.440 12.771 1.00 96.44 119 SER A C 1
ATOM 970 O O . SER A 1 119 ? -7.405 -9.163 11.940 1.00 96.44 119 SER A O 1
ATOM 972 N N . THR A 1 120 ? -7.481 -7.888 13.801 1.00 96.19 120 THR A N 1
ATOM 973 C CA . THR A 1 120 ? -8.937 -7.988 13.965 1.00 96.19 120 THR A CA 1
ATOM 974 C C . THR A 1 120 ? -9.692 -7.203 12.893 1.00 96.19 120 THR A C 1
ATOM 976 O O . THR A 1 120 ? -10.884 -7.426 12.696 1.00 96.19 120 THR A O 1
ATOM 979 N N . ALA A 1 121 ? -8.999 -6.322 12.160 1.00 95.81 121 ALA A N 1
ATOM 980 C CA . ALA A 1 121 ? -9.582 -5.507 11.109 1.00 95.81 121 ALA A CA 1
ATOM 981 C C . ALA A 1 121 ? -9.929 -6.290 9.835 1.00 95.81 121 ALA A C 1
ATOM 983 O O . ALA A 1 121 ? -10.745 -5.824 9.043 1.00 95.81 121 ALA A O 1
ATOM 984 N N . ILE A 1 122 ? -9.288 -7.442 9.607 1.00 97.25 122 ILE A N 1
ATOM 985 C CA . ILE A 1 122 ? -9.386 -8.199 8.352 1.00 97.25 122 ILE A CA 1
ATOM 986 C C . ILE A 1 122 ? -10.844 -8.582 8.067 1.00 97.25 122 ILE A C 1
ATOM 988 O O . ILE A 1 122 ? -11.529 -9.156 8.908 1.00 97.25 122 ILE A O 1
ATOM 992 N N . GLY A 1 123 ? -11.313 -8.269 6.858 1.00 95.50 123 GLY A N 1
ATOM 993 C CA . GLY A 1 123 ? -12.678 -8.529 6.405 1.00 95.50 123 GLY A CA 1
ATOM 994 C C . GLY A 1 123 ? -13.724 -7.525 6.896 1.00 95.50 123 GLY A C 1
ATOM 995 O O . GLY A 1 123 ? -14.859 -7.569 6.422 1.00 95.50 123 GLY A O 1
ATOM 996 N N . LEU A 1 124 ? -13.378 -6.595 7.793 1.00 95.12 124 LEU A N 1
ATOM 997 C CA . LEU A 1 124 ? -14.319 -5.562 8.218 1.00 95.12 124 LEU A CA 1
ATOM 998 C C . LEU A 1 124 ? -14.567 -4.563 7.091 1.00 95.12 124 LEU A C 1
ATOM 1000 O O . LEU A 1 124 ? -13.664 -4.198 6.335 1.00 95.12 124 LEU A O 1
ATOM 1004 N N . ARG A 1 125 ? -15.807 -4.080 7.014 1.00 92.88 125 ARG A N 1
ATOM 1005 C CA . ARG A 1 125 ? -16.185 -3.010 6.094 1.00 92.88 125 ARG A CA 1
ATOM 1006 C C . ARG A 1 125 ? -15.686 -1.666 6.609 1.00 92.88 125 ARG A C 1
ATOM 1008 O O . ARG A 1 125 ? -15.900 -1.336 7.780 1.00 92.88 125 ARG A O 1
ATOM 1015 N N . ILE A 1 126 ? -15.068 -0.892 5.723 1.00 91.06 126 ILE A N 1
ATOM 1016 C CA . ILE A 1 126 ? -14.679 0.485 6.025 1.00 91.06 126 ILE A CA 1
ATOM 1017 C C . ILE A 1 126 ? -15.877 1.431 5.941 1.00 91.06 126 ILE A C 1
ATOM 1019 O O . ILE A 1 126 ? -16.809 1.201 5.172 1.00 91.06 126 ILE A O 1
ATOM 1023 N N . ARG A 1 127 ? -15.819 2.509 6.721 1.00 89.12 127 ARG A N 1
ATOM 1024 C CA . ARG A 1 127 ? -16.688 3.686 6.642 1.00 89.12 127 ARG A CA 1
ATOM 1025 C C . ARG A 1 127 ? -15.849 4.963 6.608 1.00 89.12 127 ARG A C 1
ATOM 1027 O O . ARG A 1 127 ? -14.707 4.946 7.054 1.00 89.12 127 ARG A O 1
ATOM 1034 N N . GLY A 1 128 ? -16.394 6.062 6.091 1.00 82.62 128 GLY A N 1
ATOM 1035 C CA . GLY A 1 128 ? -15.709 7.356 5.938 1.00 82.62 128 GLY A CA 1
ATOM 1036 C C . GLY A 1 128 ? -14.964 7.538 4.604 1.00 82.62 128 GLY A C 1
ATOM 1037 O O . GLY A 1 128 ? -14.428 8.619 4.336 1.00 82.62 128 GLY A O 1
ATOM 1038 N N . TRP A 1 129 ? -14.964 6.507 3.749 1.00 81.38 129 TRP A N 1
ATOM 1039 C CA . TRP A 1 129 ? -14.372 6.507 2.398 1.00 81.38 129 TRP A CA 1
ATOM 1040 C C . TRP A 1 129 ? -15.448 6.375 1.294 1.00 81.38 129 TRP A C 1
ATOM 1042 O O . TRP A 1 129 ? -15.125 6.213 0.119 1.00 81.38 129 TRP A O 1
ATOM 1052 N N . GLU A 1 130 ? -16.740 6.434 1.627 1.00 71.44 130 GLU A N 1
ATOM 1053 C CA . GLU A 1 130 ? -17.824 6.212 0.663 1.00 71.44 130 GLU A CA 1
ATOM 1054 C C . GLU A 1 130 ? -18.125 7.423 -0.254 1.00 71.44 130 GLU A C 1
ATOM 1056 O O . GLU A 1 130 ? -17.937 8.586 0.104 1.00 71.44 130 GLU A O 1
ATOM 1061 N N . LEU A 1 131 ? -18.646 7.105 -1.451 1.00 56.31 131 LEU A N 1
ATOM 1062 C CA . LEU A 1 131 ? -19.389 7.923 -2.437 1.00 56.31 131 LEU A CA 1
ATOM 1063 C C . LEU A 1 131 ? -18.756 9.202 -3.035 1.00 56.31 131 LEU A C 1
ATOM 1065 O O . LEU A 1 131 ? -18.939 9.426 -4.227 1.00 56.31 131 LEU A O 1
ATOM 1069 N N . SER A 1 132 ? -17.995 10.021 -2.306 1.00 56.72 132 SER A N 1
ATOM 1070 C CA . SER A 1 132 ? -17.428 11.287 -2.833 1.00 56.72 132 SER A CA 1
ATOM 1071 C C . SER A 1 132 ? -15.897 11.374 -2.776 1.00 56.72 132 SER A C 1
ATOM 1073 O O . SER A 1 132 ? -15.292 12.244 -3.404 1.00 56.72 132 SER A O 1
ATOM 1075 N N . ARG A 1 133 ? -15.249 10.442 -2.065 1.00 65.44 133 ARG A N 1
ATOM 1076 C CA . ARG A 1 133 ? -13.810 10.471 -1.728 1.00 65.44 133 ARG A CA 1
ATOM 1077 C C . ARG A 1 133 ? -12.968 9.407 -2.446 1.00 65.44 133 ARG A C 1
ATOM 1079 O O . ARG A 1 133 ? -11.765 9.275 -2.220 1.00 65.44 133 ARG A O 1
ATOM 1086 N N . THR A 1 134 ? -13.577 8.678 -3.379 1.00 58.25 134 THR A N 1
ATOM 1087 C CA . THR A 1 134 ? -12.969 7.593 -4.171 1.00 58.25 134 THR A CA 1
ATOM 1088 C C . THR A 1 134 ? -11.756 8.012 -5.012 1.00 58.25 134 THR A C 1
ATOM 1090 O O . THR A 1 134 ? -10.958 7.156 -5.382 1.00 58.25 134 THR A O 1
ATOM 1093 N N . ARG A 1 135 ? -11.554 9.312 -5.283 1.00 65.50 135 ARG A N 1
ATOM 1094 C CA . ARG A 1 135 ? -10.416 9.826 -6.078 1.00 65.50 135 ARG A CA 1
ATOM 1095 C C . ARG A 1 135 ? -9.078 9.866 -5.328 1.00 65.50 135 ARG A C 1
ATOM 1097 O O . ARG A 1 135 ? -8.031 10.051 -5.949 1.00 65.50 135 ARG A O 1
ATOM 1104 N N . THR A 1 136 ? -9.082 9.682 -4.011 1.00 81.81 136 THR A N 1
ATOM 1105 C CA . THR A 1 136 ? -7.869 9.656 -3.182 1.00 81.81 136 THR A CA 1
ATOM 1106 C C . THR A 1 136 ? -7.631 8.244 -2.647 1.00 81.81 136 THR A C 1
ATOM 1108 O O . THR A 1 136 ? -8.005 7.980 -1.511 1.00 81.81 136 THR A O 1
ATOM 1111 N N . PRO A 1 137 ? -7.022 7.335 -3.439 1.00 89.75 137 PRO A N 1
ATOM 1112 C CA . PRO A 1 137 ? -6.816 5.924 -3.075 1.00 89.75 137 PRO A CA 1
ATOM 1113 C C . PRO A 1 137 ? -5.794 5.717 -1.953 1.00 89.75 137 PRO A C 1
ATOM 1115 O O . PRO A 1 137 ? -5.69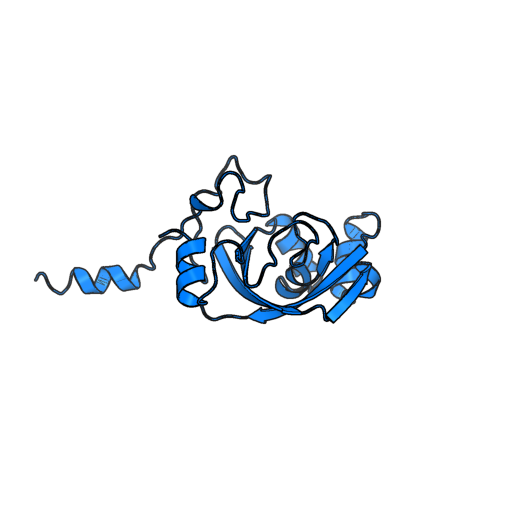0 4.627 -1.408 1.00 89.75 137 PRO A O 1
ATOM 1118 N N . VAL A 1 138 ? -5.041 6.759 -1.601 1.00 94.00 138 VAL A N 1
ATOM 1119 C CA . VAL A 1 138 ? -4.023 6.724 -0.553 1.00 94.00 138 VAL A CA 1
ATOM 1120 C C . VAL A 1 138 ? -4.385 7.740 0.508 1.00 94.00 138 VAL A C 1
ATOM 1122 O O . VAL A 1 138 ? -4.636 8.898 0.170 1.00 94.00 138 VAL A O 1
ATOM 1125 N N . GLN A 1 139 ? -4.341 7.323 1.769 1.00 94.50 139 GLN A N 1
ATOM 1126 C CA . GLN A 1 139 ? -4.397 8.214 2.920 1.00 94.50 139 GLN A CA 1
ATOM 1127 C C . GLN A 1 139 ? -3.190 7.955 3.822 1.00 94.50 139 GLN A C 1
ATOM 1129 O O . GLN A 1 139 ? -2.862 6.815 4.149 1.00 94.50 139 GLN A O 1
ATOM 1134 N N . ARG A 1 140 ? -2.539 9.043 4.222 1.00 95.19 140 ARG A N 1
ATOM 1135 C CA . ARG A 1 140 ? -1.496 9.100 5.255 1.00 95.19 140 ARG A CA 1
ATOM 1136 C C . ARG A 1 140 ? -1.920 10.093 6.326 1.00 95.19 140 ARG A C 1
ATOM 1138 O O . ARG A 1 140 ? -2.786 10.928 6.056 1.00 95.19 140 ARG A O 1
ATOM 1145 N N . LEU A 1 141 ? -1.260 10.084 7.480 1.00 92.94 141 LEU A N 1
ATOM 1146 C CA . LEU A 1 141 ? -1.447 11.140 8.472 1.00 92.94 141 LEU A CA 1
ATOM 1147 C C . LEU A 1 141 ? -1.288 12.532 7.825 1.00 92.94 141 LEU A C 1
ATOM 1149 O O . LEU A 1 141 ? -0.361 12.765 7.049 1.00 92.94 141 LEU A O 1
ATOM 1153 N N . GLY A 1 142 ? -2.243 13.428 8.093 1.00 87.38 142 GLY A N 1
ATOM 1154 C CA . GLY A 1 142 ? -2.337 14.752 7.462 1.00 87.38 142 GLY A CA 1
ATOM 1155 C C . GLY A 1 142 ? -3.087 14.788 6.122 1.00 87.38 142 GLY A C 1
ATOM 1156 O O . GLY A 1 142 ? -3.325 15.867 5.586 1.00 87.38 142 GLY A O 1
ATOM 1157 N N . SER A 1 143 ? -3.497 13.637 5.578 1.00 88.19 143 SER A N 1
ATOM 1158 C CA . SER A 1 143 ? -4.433 13.592 4.446 1.00 88.19 143 SER A CA 1
ATOM 1159 C C . SER A 1 143 ? -5.845 13.962 4.901 1.00 88.19 143 SER A C 1
ATOM 1161 O O . SER A 1 143 ? -6.190 13.774 6.067 1.00 88.19 143 SER A O 1
ATOM 1163 N N . ALA A 1 144 ? -6.660 14.451 3.963 1.00 81.75 144 ALA A N 1
ATOM 1164 C CA . ALA A 1 144 ? -7.935 15.114 4.238 1.00 81.75 144 ALA A CA 1
ATOM 1165 C C . ALA A 1 144 ? -8.890 14.351 5.171 1.00 81.75 144 ALA A C 1
ATOM 1167 O O . ALA A 1 144 ? -9.638 14.999 5.887 1.00 81.75 144 ALA A O 1
ATOM 1168 N N . PHE A 1 145 ? -8.878 13.014 5.169 1.00 87.12 145 PHE A N 1
ATOM 1169 C CA . PHE A 1 145 ? -9.808 12.219 5.977 1.00 87.12 145 PHE A CA 1
ATOM 1170 C C . PHE A 1 145 ? -9.184 10.942 6.560 1.00 87.12 145 PHE A C 1
ATOM 1172 O O . PHE A 1 145 ? -9.893 9.997 6.895 1.00 87.12 145 PHE A O 1
ATOM 1179 N N . PHE A 1 146 ? -7.857 10.902 6.724 1.00 91.19 146 PHE A N 1
ATOM 1180 C CA . PHE A 1 146 ? -7.156 9.748 7.310 1.00 91.19 146 PHE A CA 1
ATOM 1181 C C . PHE A 1 146 ? -7.727 9.342 8.683 1.00 91.19 146 PHE A C 1
ATOM 1183 O O . PHE A 1 146 ? -7.933 8.159 8.940 1.00 91.19 146 PHE A O 1
ATOM 1190 N N . ASN A 1 147 ? -8.050 10.331 9.523 1.00 91.00 147 ASN A N 1
ATOM 1191 C CA . ASN A 1 147 ? -8.610 10.136 10.866 1.00 91.00 147 ASN A CA 1
ATOM 1192 C C . ASN A 1 147 ? -10.130 9.889 10.880 1.00 91.00 147 ASN A C 1
ATOM 1194 O O . ASN A 1 147 ? -10.709 9.741 11.951 1.00 91.00 147 ASN A O 1
ATOM 1198 N N . GLU A 1 148 ? -10.791 9.900 9.721 1.00 91.12 148 GLU A N 1
ATOM 1199 C CA . GLU A 1 148 ? -12.243 9.697 9.612 1.00 91.12 148 GLU A CA 1
ATOM 1200 C C . GLU A 1 148 ? -12.597 8.272 9.166 1.00 91.12 148 GLU A C 1
ATOM 1202 O O . GLU A 1 148 ? -13.771 7.896 9.164 1.00 91.12 148 GLU A O 1
ATOM 1207 N N . ILE A 1 149 ? -11.598 7.484 8.756 1.00 91.12 149 ILE A N 1
ATOM 1208 C CA . ILE A 1 149 ? -11.813 6.140 8.229 1.00 91.12 149 ILE A CA 1
ATOM 1209 C C . ILE A 1 149 ? -11.949 5.164 9.384 1.00 91.12 149 ILE A C 1
ATOM 1211 O O . ILE A 1 149 ? -10.985 4.848 10.085 1.00 91.12 149 ILE A O 1
ATOM 1215 N N . ALA A 1 150 ? -13.155 4.638 9.529 1.00 92.81 150 ALA A N 1
ATOM 1216 C CA . ALA A 1 150 ? -13.532 3.744 10.605 1.00 92.81 150 ALA A CA 1
ATOM 1217 C C . ALA A 1 150 ? -13.848 2.339 10.087 1.00 92.81 150 ALA A C 1
ATOM 1219 O O . ALA A 1 150 ? -14.179 2.140 8.921 1.00 92.81 150 ALA A O 1
ATOM 1220 N N . VAL A 1 151 ? -13.802 1.363 10.987 1.00 91.88 151 VAL A N 1
ATOM 1221 C CA . VAL A 1 151 ? -14.320 0.007 10.765 1.00 91.88 151 VAL A CA 1
ATOM 1222 C C . VAL A 1 151 ? -15.385 -0.326 11.809 1.00 91.88 151 VAL A C 1
ATOM 1224 O O . VAL A 1 151 ? -15.364 0.197 12.934 1.00 91.88 151 VAL A O 1
ATOM 1227 N N . GLY A 1 152 ? -16.352 -1.159 11.413 1.00 81.62 152 GLY A N 1
ATOM 1228 C CA . GLY A 1 152 ? -17.364 -1.701 12.326 1.00 81.62 152 GLY A CA 1
ATOM 1229 C C . GLY A 1 152 ? -16.748 -2.721 13.281 1.00 81.62 152 GLY A C 1
ATOM 1230 O O . GLY A 1 152 ? -15.847 -3.444 12.885 1.00 81.62 152 GLY A O 1
ATOM 1231 N N . ILE A 1 153 ? -17.208 -2.794 14.528 1.00 62.59 153 ILE A N 1
ATOM 1232 C CA . ILE A 1 153 ? -16.777 -3.854 15.450 1.00 62.59 153 ILE A CA 1
ATOM 1233 C C . ILE A 1 153 ? -17.456 -5.151 14.987 1.00 62.59 153 ILE A C 1
ATOM 1235 O O . ILE A 1 153 ? -18.654 -5.145 14.712 1.00 62.59 153 ILE A O 1
ATOM 1239 N N . SER A 1 154 ? -16.701 -6.243 14.834 1.00 51.38 154 SER A N 1
ATOM 1240 C CA . SER A 1 154 ? -17.286 -7.551 14.511 1.00 51.38 154 SER A CA 1
ATOM 1241 C C . SER A 1 154 ? -18.327 -7.924 15.575 1.00 51.38 154 SER A C 1
ATOM 1243 O O . SER A 1 154 ? -18.039 -7.859 16.772 1.00 51.38 154 SER A O 1
ATOM 1245 N N . ALA A 1 155 ? -19.522 -8.338 15.142 1.00 46.56 155 ALA A N 1
ATOM 1246 C CA . ALA A 1 155 ? -20.671 -8.662 15.996 1.00 46.56 155 ALA A CA 1
ATOM 1247 C C . ALA A 1 155 ? -20.401 -9.768 17.044 1.00 46.56 155 ALA A C 1
ATOM 1249 O O . ALA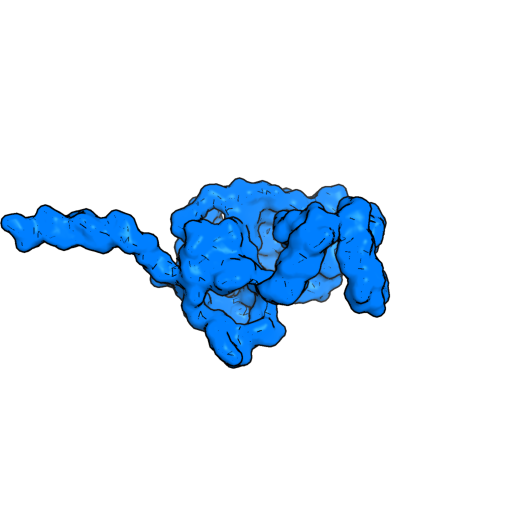 A 1 155 ? -21.207 -9.981 17.946 1.00 46.56 155 ALA A O 1
ATOM 1250 N N . SER A 1 156 ? -19.247 -10.446 16.998 1.00 43.06 156 SER A N 1
ATOM 1251 C CA . SER A 1 156 ? -18.840 -11.392 18.045 1.00 43.06 156 SER A CA 1
ATOM 1252 C C . SER A 1 156 ? -18.609 -10.736 19.414 1.00 43.06 156 SER A C 1
ATOM 1254 O O . SER A 1 156 ? -18.628 -11.439 20.419 1.00 43.06 156 SER A O 1
ATOM 1256 N N . ALA A 1 157 ? -18.418 -9.412 19.480 1.00 44.16 157 ALA A N 1
ATOM 1257 C CA . ALA A 1 157 ? -18.296 -8.673 20.741 1.00 44.16 157 ALA A CA 1
ATOM 1258 C C . ALA A 1 157 ? -19.644 -8.199 21.323 1.00 44.16 157 ALA A C 1
ATOM 1260 O O . ALA A 1 157 ? -19.716 -7.921 22.517 1.00 44.16 157 ALA A O 1
ATOM 1261 N N . GLU A 1 158 ? -20.713 -8.134 20.522 1.00 44.34 158 GLU A N 1
ATOM 1262 C CA . GLU A 1 158 ? -22.045 -7.719 20.997 1.00 44.34 158 GLU A CA 1
ATOM 1263 C C . GLU A 1 158 ? -22.788 -8.864 21.706 1.00 44.34 158 GLU A C 1
ATOM 1265 O O . GLU A 1 158 ? -23.546 -8.622 22.640 1.00 44.34 158 GLU A O 1
ATOM 1270 N N . SER A 1 159 ? -22.496 -10.128 21.369 1.00 41.25 159 SER A N 1
ATOM 1271 C CA . SER A 1 159 ? -23.170 -11.278 22.005 1.00 41.25 159 SER A CA 1
ATOM 1272 C C . SER A 1 159 ? -22.758 -11.553 23.461 1.00 41.25 159 SER A C 1
ATOM 1274 O O . SER A 1 159 ? -23.462 -12.267 24.171 1.00 41.25 159 SER A O 1
ATOM 1276 N N . LEU A 1 160 ? -21.642 -10.979 23.934 1.00 45.84 160 LEU A N 1
ATOM 1277 C CA . LEU A 1 160 ? -21.139 -11.195 25.299 1.00 45.84 160 LEU A CA 1
ATOM 1278 C C . LEU A 1 160 ? -21.583 -10.114 26.297 1.00 45.84 160 LEU A C 1
ATOM 1280 O O . LEU A 1 160 ? -21.493 -10.336 27.502 1.00 45.84 160 LEU A O 1
ATOM 1284 N N . SER A 1 161 ? -22.082 -8.964 25.834 1.00 45.50 161 SER A N 1
ATOM 1285 C CA . SER A 1 161 ? -22.611 -7.909 26.711 1.00 45.50 161 SER A CA 1
ATOM 1286 C C . SER A 1 161 ? -24.121 -8.024 26.956 1.00 45.50 161 SER A C 1
ATOM 1288 O O . SER A 1 161 ? -24.602 -7.500 27.962 1.00 45.50 161 SER A O 1
ATOM 1290 N N . GLU A 1 162 ? -24.861 -8.755 26.115 1.00 46.59 162 GLU A N 1
ATOM 1291 C CA . GLU A 1 162 ? -26.290 -9.036 26.335 1.00 46.59 162 GLU A CA 1
ATOM 1292 C C . GLU A 1 162 ? -26.555 -10.233 27.264 1.00 46.59 162 GLU A C 1
ATOM 1294 O O . GLU A 1 162 ? -27.584 -10.255 27.931 1.00 46.59 162 GLU A O 1
ATOM 1299 N N . GLN A 1 163 ? -25.619 -11.179 27.414 1.00 44.00 163 GLN A N 1
ATOM 1300 C CA . GLN A 1 163 ? -25.810 -12.350 28.292 1.00 44.00 163 GLN A CA 1
ATOM 1301 C C . GLN A 1 163 ? -25.496 -12.111 29.780 1.00 44.00 163 GLN A C 1
ATOM 1303 O O . GLN A 1 163 ? -25.717 -12.996 30.598 1.00 44.00 163 GLN A O 1
ATOM 1308 N N . VAL A 1 164 ? -25.017 -10.922 30.162 1.00 50.25 164 VAL A N 1
ATOM 1309 C CA . VAL A 1 164 ? -24.774 -10.561 31.579 1.00 50.25 164 VAL A CA 1
ATOM 1310 C C . VAL A 1 164 ? -25.951 -9.759 32.172 1.00 50.25 164 VAL A C 1
ATOM 1312 O O . VAL A 1 164 ? -25.894 -9.302 33.311 1.00 50.25 164 VAL A O 1
ATOM 1315 N N . ARG A 1 165 ? -27.044 -9.570 31.416 1.00 47.59 165 ARG A N 1
ATOM 1316 C CA . ARG A 1 165 ? -28.227 -8.793 31.841 1.00 47.59 165 ARG A CA 1
ATOM 1317 C C . ARG A 1 165 ? -29.553 -9.568 31.852 1.00 47.59 165 ARG A C 1
ATOM 1319 O O . ARG A 1 165 ? -30.607 -8.940 31.927 1.00 47.59 165 ARG A O 1
ATOM 1326 N N . THR A 1 166 ? -29.510 -10.895 31.841 1.00 42.53 166 THR A N 1
ATOM 1327 C CA . THR A 1 166 ? -30.670 -11.773 32.094 1.00 42.53 166 THR A CA 1
ATOM 1328 C C . THR A 1 166 ? -30.355 -12.730 33.219 1.00 42.53 166 THR A C 1
ATOM 1330 O O . THR A 1 166 ? -31.242 -12.924 34.074 1.00 42.53 166 THR A O 1
#

Foldseek 3Di:
DQPLVQCCVVVVHDQQQEKEFEDDQVLCVLLVVLVHDPLQVLQKDFACDLSDQPRPPGDHHQWYFYAYPQAGAFIWGFDAFPDWDWQCVPGDPSSNVSVVVVVDDTGTITGTDTHTDDGQRGGWGKDPCDDPNVVPRMDGVVPPCSRVIDTDRPCVVVVVVVVVPD

Sequence (166 aa):
MQLAELIAQECQVPLAAIMLLRHSNANVQDLRRHGVSVEEYTAIQPIESKYDFFHPHKERIHIVVVIVDDLIFRPFRVTGIEAEGTEFSIGSEAFRRFKSEENSKPWLCRRFSLQPLPSTAIGLRIRGWELSRTRTPVQRLGSAFFNEIAVGISASAESLSEQVRT

Radius of gyration: 17.07 Å; chains: 1; bounding box: 45×29×54 Å